Protein AF-A0A2V6LS74-F1 (afdb_monomer_lite)

pLDDT: mean 81.34, std 12.87, range [47.59, 93.19]

Structure (mmCIF, N/CA/C/O backbone):
data_AF-A0A2V6LS74-F1
#
_entry.id   AF-A0A2V6LS74-F1
#
loop_
_atom_site.group_PDB
_atom_site.id
_atom_site.type_symbol
_atom_site.label_atom_id
_atom_site.label_alt_id
_atom_site.label_comp_id
_atom_site.label_asym_id
_atom_site.label_entity_id
_atom_site.label_seq_id
_atom_site.pdbx_PDB_ins_code
_atom_site.Cartn_x
_atom_site.Cartn_y
_atom_site.Cartn_z
_atom_site.occupancy
_atom_site.B_iso_or_equiv
_atom_site.auth_seq_id
_atom_site.auth_comp_id
_atom_site.auth_asym_id
_atom_site.auth_atom_id
_atom_site.pdbx_PDB_model_num
ATOM 1 N N . MET A 1 1 ? -44.776 15.142 35.695 1.00 72.50 1 MET A N 1
ATOM 2 C CA . MET A 1 1 ? -44.628 15.288 34.224 1.00 72.50 1 MET A CA 1
ATOM 3 C C . MET A 1 1 ? -43.329 16.034 33.913 1.00 72.50 1 MET A C 1
ATOM 5 O O . MET A 1 1 ? -43.071 17.043 34.553 1.00 72.50 1 MET A O 1
ATOM 9 N N . LYS A 1 2 ? -42.470 15.545 33.003 1.00 70.12 2 LYS A N 1
ATOM 10 C CA . LYS A 1 2 ? -41.218 16.249 32.637 1.00 70.12 2 LYS A CA 1
ATOM 11 C C . LYS A 1 2 ? -41.543 17.389 31.664 1.00 70.12 2 LYS A C 1
ATOM 13 O O . LYS A 1 2 ? -42.147 17.139 30.626 1.00 70.12 2 LYS A O 1
ATOM 18 N N . THR A 1 3 ? -41.134 18.614 31.985 1.00 81.69 3 THR A N 1
ATOM 19 C CA . THR A 1 3 ? -41.385 19.801 31.152 1.00 81.69 3 THR A CA 1
ATOM 20 C C . THR A 1 3 ? -40.626 19.732 29.819 1.00 81.69 3 THR A C 1
ATOM 22 O O . THR A 1 3 ? -39.554 19.123 29.715 1.00 81.69 3 THR A O 1
ATOM 25 N N . LEU A 1 4 ? -41.164 20.382 28.780 1.00 76.88 4 LEU A N 1
ATOM 26 C CA . LEU A 1 4 ? -40.572 20.446 27.432 1.00 76.88 4 LEU A CA 1
ATOM 27 C C . LEU A 1 4 ? -39.102 20.908 27.448 1.00 76.88 4 LEU A C 1
ATOM 29 O O . LEU A 1 4 ? -38.264 20.361 26.726 1.00 76.88 4 LEU A O 1
ATOM 33 N N . ALA A 1 5 ? -38.761 21.846 28.336 1.00 75.44 5 ALA A N 1
ATOM 34 C CA . ALA A 1 5 ? -37.396 22.333 28.532 1.00 75.44 5 ALA A CA 1
ATOM 35 C C . ALA A 1 5 ? -36.448 21.267 29.119 1.00 75.44 5 ALA A C 1
ATOM 37 O O . ALA A 1 5 ? -35.269 21.220 28.760 1.00 75.44 5 ALA A O 1
ATOM 38 N N . GLN A 1 6 ? -36.940 20.389 30.000 1.00 76.69 6 GLN A N 1
ATOM 39 C CA . GLN A 1 6 ? -36.169 19.260 30.535 1.00 76.69 6 GLN A CA 1
ATOM 40 C C . GLN A 1 6 ? -35.907 18.211 29.445 1.00 76.69 6 GLN A C 1
ATOM 42 O O . GLN A 1 6 ? -34.807 17.666 29.351 1.00 76.69 6 GLN A O 1
ATOM 47 N N . ARG A 1 7 ? -36.900 17.954 28.581 1.00 72.81 7 ARG A N 1
ATOM 48 C CA . ARG A 1 7 ? -36.780 16.996 27.471 1.00 72.81 7 ARG A CA 1
ATOM 49 C C . ARG A 1 7 ? -35.764 17.468 26.429 1.00 72.81 7 ARG A C 1
ATOM 51 O O . ARG A 1 7 ? -34.896 16.686 26.048 1.00 72.81 7 ARG A O 1
ATOM 58 N N . ARG A 1 8 ? -35.797 18.752 26.047 1.00 75.62 8 ARG A N 1
ATOM 59 C CA . ARG A 1 8 ? -34.812 19.354 25.126 1.00 75.62 8 ARG A CA 1
ATOM 60 C C . ARG A 1 8 ? -33.383 19.287 25.678 1.00 75.62 8 ARG A C 1
ATOM 62 O O . ARG A 1 8 ? -32.480 18.847 24.970 1.00 75.62 8 ARG A O 1
ATOM 69 N N . ARG A 1 9 ? -33.179 19.630 26.957 1.00 77.38 9 ARG A N 1
ATOM 70 C CA . ARG A 1 9 ? -31.863 19.528 27.622 1.00 77.38 9 ARG A CA 1
ATOM 71 C C . ARG A 1 9 ? -31.321 18.096 27.644 1.00 77.38 9 ARG A C 1
ATOM 73 O O . ARG A 1 9 ? -30.139 17.887 27.378 1.00 77.38 9 ARG A O 1
ATOM 80 N N . ASN A 1 10 ? -32.178 17.106 27.886 1.00 78.75 10 ASN A N 1
ATOM 81 C CA . ASN A 1 10 ? -31.770 15.701 27.893 1.00 78.75 10 ASN A CA 1
ATOM 82 C C . ASN A 1 10 ? -31.329 15.202 26.512 1.00 78.75 10 ASN A C 1
ATOM 84 O O . ASN A 1 10 ? -30.325 14.502 26.430 1.00 78.75 10 ASN A O 1
ATOM 88 N N . VAL A 1 11 ? -32.003 15.604 25.430 1.00 77.44 11 VAL A N 1
ATOM 89 C CA . VAL A 1 11 ? -31.600 15.240 24.056 1.00 77.44 11 VAL A CA 1
ATOM 90 C C . VAL A 1 11 ? -30.232 15.835 23.700 1.00 77.44 11 VAL A C 1
ATOM 92 O O . VAL A 1 11 ? -29.365 15.144 23.160 1.00 77.44 11 VAL A O 1
ATOM 95 N N . VAL A 1 12 ? -29.981 17.096 24.063 1.00 81.25 12 VAL A N 1
ATOM 96 C CA . VAL A 1 12 ? -28.676 17.745 23.837 1.00 81.25 12 VAL A CA 1
ATOM 97 C C . VAL A 1 12 ? -27.562 17.075 24.653 1.00 81.25 12 VAL A C 1
ATOM 99 O O . VAL A 1 12 ? -26.453 16.872 24.159 1.00 81.25 12 VAL A O 1
ATOM 102 N N . ASN A 1 13 ? -27.839 16.677 25.894 1.00 82.50 13 ASN A N 1
ATOM 103 C CA . ASN A 1 13 ? -26.856 15.968 26.714 1.00 82.50 13 ASN A CA 1
ATOM 104 C C . ASN A 1 13 ? -26.587 14.546 26.205 1.00 82.50 13 ASN A C 1
ATOM 106 O O . ASN A 1 13 ? -25.429 14.122 26.178 1.00 82.50 13 ASN A O 1
ATOM 110 N N . LEU A 1 14 ? -27.619 13.838 25.738 1.00 83.38 14 LEU A N 1
ATOM 111 C CA . LEU A 1 14 ? -27.490 12.507 25.146 1.00 83.38 14 LEU A CA 1
ATOM 112 C C . LEU A 1 14 ? -26.617 12.549 23.884 1.00 83.38 14 LEU A C 1
ATOM 114 O O . LEU A 1 14 ? -25.682 11.763 23.748 1.00 83.38 14 LEU A O 1
ATOM 118 N N . THR A 1 15 ? -26.851 13.526 23.005 1.00 81.69 15 THR A N 1
ATOM 119 C CA . THR A 1 15 ? -26.061 13.711 21.775 1.00 81.69 15 THR A CA 1
ATOM 120 C C . THR A 1 15 ? -24.615 14.116 22.066 1.00 81.69 15 THR A C 1
ATOM 122 O O . THR A 1 15 ? -23.696 13.590 21.439 1.00 81.69 15 THR A O 1
ATOM 125 N N . LYS A 1 16 ? -24.361 14.972 23.068 1.00 90.50 16 LYS A N 1
ATOM 126 C CA . LYS A 1 16 ? -22.990 15.276 23.528 1.00 90.50 16 LYS A CA 1
ATOM 127 C C . LYS A 1 16 ? -22.268 14.038 24.063 1.00 90.50 16 LYS A C 1
ATOM 129 O O . LYS A 1 16 ? -21.065 13.896 23.838 1.00 90.50 16 LYS A O 1
ATOM 134 N N . ARG A 1 17 ? -22.976 13.157 24.775 1.00 86.31 17 ARG A N 1
ATOM 135 C CA 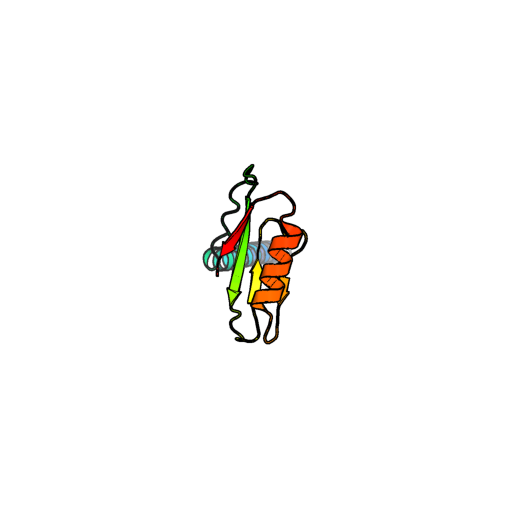. ARG A 1 17 ? -22.409 11.913 25.313 1.00 86.31 17 ARG A CA 1
ATOM 136 C C . ARG A 1 17 ? -22.112 10.918 24.191 1.00 86.31 17 ARG A C 1
ATOM 138 O O . ARG A 1 17 ? -21.000 10.409 24.136 1.00 86.31 17 ARG A O 1
ATOM 145 N N . ALA A 1 18 ? -23.037 10.750 23.246 1.00 87.44 18 ALA A N 1
ATOM 146 C CA . ALA A 1 18 ? -22.843 9.920 22.058 1.00 87.44 18 ALA A CA 1
ATOM 147 C C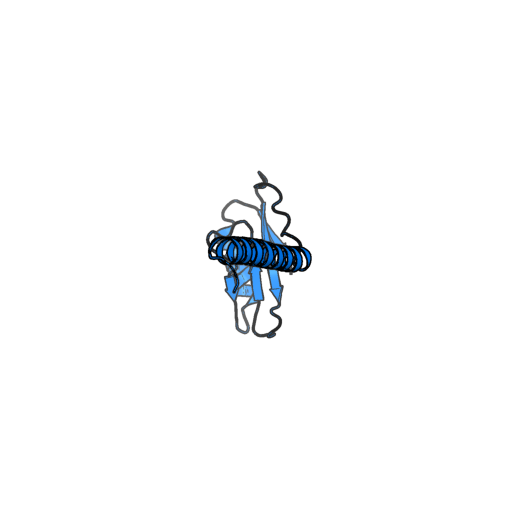 . ALA A 1 18 ? -21.650 10.390 21.209 1.00 87.44 18 ALA A C 1
ATOM 149 O O . ALA A 1 18 ? -20.802 9.582 20.848 1.00 87.44 18 ALA A O 1
ATOM 150 N N . ARG A 1 19 ? -21.505 11.704 20.973 1.00 90.75 19 ARG A N 1
ATOM 151 C CA . ARG A 1 19 ? -20.333 12.261 20.269 1.00 90.75 19 ARG A CA 1
ATOM 152 C C . ARG A 1 19 ? -19.020 11.987 21.000 1.00 90.75 19 ARG A C 1
ATOM 154 O O . ARG A 1 19 ? -18.020 11.695 20.352 1.00 90.75 19 ARG A O 1
ATOM 161 N N . ARG A 1 20 ? -19.005 12.084 22.335 1.00 91.25 20 ARG A N 1
ATOM 162 C CA . ARG A 1 20 ? -17.813 11.763 23.138 1.00 91.25 20 ARG A CA 1
ATOM 163 C C . ARG A 1 20 ? -17.443 10.289 23.032 1.00 91.25 20 ARG A C 1
ATOM 165 O O . ARG A 1 20 ? -16.272 9.996 22.826 1.00 91.25 20 ARG A O 1
ATOM 172 N N . VAL A 1 21 ? -18.427 9.395 23.120 1.00 93.12 21 VAL A N 1
ATOM 173 C CA . VAL A 1 21 ? -18.217 7.952 22.943 1.00 93.12 21 VAL A CA 1
ATOM 174 C C . VAL A 1 21 ? -17.680 7.666 21.543 1.00 93.12 21 VAL A C 1
ATOM 176 O O . VAL A 1 21 ? -16.630 7.046 21.431 1.00 93.12 21 VAL A O 1
ATOM 179 N N . LEU A 1 22 ? -18.310 8.217 20.499 1.00 90.44 22 LEU A N 1
ATOM 180 C CA . LEU A 1 22 ? -17.872 8.050 19.111 1.00 90.44 22 LEU A CA 1
ATOM 181 C C . LEU A 1 22 ? -16.420 8.513 18.911 1.00 90.44 22 LEU A C 1
ATOM 183 O O . LEU A 1 22 ? -15.605 7.799 18.327 1.00 90.44 22 LEU A O 1
ATOM 187 N N . LYS A 1 23 ? -16.071 9.691 19.439 1.00 91.94 23 LYS A N 1
ATOM 188 C CA . LYS A 1 23 ? -14.712 10.236 19.349 1.00 91.94 23 LYS A CA 1
ATOM 189 C C . LYS A 1 23 ? -13.695 9.390 20.119 1.00 91.94 23 LYS A C 1
ATOM 191 O O . LYS A 1 23 ? -12.593 9.183 19.622 1.00 91.94 23 LYS A O 1
ATOM 196 N N . ALA A 1 24 ? -14.062 8.871 21.290 1.00 89.00 24 ALA A N 1
ATOM 197 C CA . ALA A 1 24 ? -13.212 7.972 22.064 1.00 89.00 24 ALA A CA 1
ATOM 198 C C . ALA A 1 24 ? -12.969 6.644 21.330 1.00 89.00 24 ALA A C 1
ATOM 200 O O . ALA A 1 24 ? -11.828 6.197 21.267 1.00 89.00 24 ALA A O 1
ATOM 201 N N . SER A 1 25 ? -13.994 6.055 20.705 1.00 84.25 25 SER A N 1
ATOM 202 C CA . SER A 1 25 ? -13.838 4.843 19.891 1.00 84.25 25 SER A CA 1
ATOM 203 C C . SER A 1 25 ? -12.976 5.074 18.649 1.00 84.25 25 SER A C 1
ATOM 205 O O . SER A 1 25 ? -12.121 4.246 18.347 1.00 84.25 25 SER A O 1
ATOM 207 N N . ILE A 1 26 ? -13.126 6.217 17.968 1.00 83.12 26 ILE A N 1
ATOM 208 C CA . ILE A 1 26 ? -12.259 6.584 16.838 1.00 83.12 26 ILE A CA 1
ATOM 209 C C . ILE A 1 26 ? -10.809 6.713 17.305 1.00 83.12 26 ILE A C 1
ATOM 211 O O . ILE A 1 26 ? -9.916 6.150 16.680 1.00 83.12 26 ILE A O 1
ATOM 215 N N . ASN A 1 27 ? -10.572 7.398 18.426 1.00 84.94 27 ASN A N 1
ATOM 216 C CA . ASN A 1 27 ? -9.232 7.513 18.994 1.00 84.94 27 ASN A CA 1
ATOM 217 C C . ASN A 1 27 ? -8.662 6.144 19.390 1.00 84.94 27 ASN A C 1
ATOM 219 O O . ASN A 1 27 ? -7.495 5.891 19.128 1.00 84.94 27 ASN A O 1
ATOM 223 N N . LEU A 1 28 ? -9.463 5.244 19.967 1.00 83.06 28 LEU A N 1
ATOM 224 C CA . LEU A 1 28 ? -9.017 3.897 20.333 1.00 83.06 28 LEU A CA 1
ATOM 225 C C . LEU A 1 28 ? -8.596 3.080 19.100 1.00 83.06 28 LEU A C 1
ATOM 227 O O . LEU A 1 28 ? -7.559 2.420 19.119 1.00 83.06 28 LEU A O 1
ATOM 231 N N . VAL A 1 29 ? -9.355 3.173 18.003 1.00 82.00 29 VAL A N 1
ATOM 232 C CA . VAL A 1 29 ? -8.984 2.557 16.718 1.00 82.00 29 VAL A CA 1
ATOM 233 C C . VAL A 1 29 ? -7.707 3.197 16.160 1.00 82.00 29 VAL A C 1
ATOM 235 O O . VAL A 1 29 ? -6.810 2.476 15.734 1.00 82.00 29 VAL A O 1
ATOM 238 N N . GLN A 1 30 ? -7.569 4.524 16.235 1.00 67.50 30 GLN A N 1
ATOM 239 C CA . GLN A 1 30 ? -6.364 5.254 15.811 1.00 67.50 30 GLN A CA 1
ATOM 240 C C . GLN A 1 30 ? -5.132 5.033 16.703 1.00 67.50 30 GLN A C 1
ATOM 242 O O . GLN A 1 30 ? -4.035 5.372 16.284 1.00 67.50 30 GLN A O 1
ATOM 247 N N . GLN A 1 31 ? -5.286 4.529 17.929 1.00 71.06 31 GLN A N 1
ATOM 248 C CA . GLN A 1 31 ? -4.164 4.124 18.786 1.00 71.06 31 GLN A CA 1
ATOM 249 C C . GLN A 1 31 ? -3.717 2.694 18.466 1.00 71.06 31 GLN A C 1
ATOM 251 O O . GLN A 1 31 ? -2.536 2.374 18.534 1.00 71.06 31 GLN A O 1
ATOM 256 N N . ARG A 1 32 ? -4.665 1.825 18.090 1.00 68.44 32 ARG A N 1
ATOM 257 C CA . ARG A 1 32 ? -4.390 0.428 17.724 1.00 68.44 32 ARG A CA 1
ATOM 258 C C . ARG A 1 32 ? -3.709 0.289 16.363 1.00 68.44 32 ARG A C 1
ATOM 260 O O . ARG A 1 32 ? -2.994 -0.681 16.131 1.00 68.44 32 ARG A O 1
ATOM 267 N N . TRP A 1 33 ? -3.929 1.252 15.480 1.00 52.91 33 TRP A N 1
ATOM 268 C CA . TRP A 1 33 ? -3.167 1.417 14.254 1.00 52.91 33 TRP A CA 1
ATOM 269 C C . TRP A 1 33 ? -2.247 2.607 14.471 1.00 52.91 33 TRP A C 1
ATOM 271 O O . TRP A 1 33 ? -2.775 3.716 14.526 1.00 52.91 33 TRP A O 1
ATOM 281 N N . PRO A 1 34 ? -0.917 2.445 14.598 1.00 53.91 34 PRO A N 1
ATOM 282 C CA . PRO A 1 34 ? -0.057 3.617 14.593 1.00 53.91 34 PRO A CA 1
ATOM 283 C C . PRO A 1 34 ? -0.414 4.400 13.333 1.00 53.91 34 PRO A C 1
ATOM 285 O O . PRO A 1 34 ? -0.508 3.808 12.253 1.00 53.91 34 PRO A O 1
ATOM 288 N N . LYS A 1 35 ? -0.694 5.707 13.465 1.00 53.81 35 LYS A N 1
ATOM 289 C CA . LYS A 1 35 ? -0.742 6.589 12.296 1.00 53.81 35 LYS A CA 1
ATOM 290 C C . LYS A 1 35 ? 0.521 6.248 11.526 1.00 53.81 35 LYS A C 1
ATOM 292 O O . LYS A 1 35 ? 1.602 6.491 12.061 1.00 53.81 35 LYS A O 1
ATOM 297 N N . SER A 1 36 ? 0.379 5.644 10.339 1.00 50.03 36 SER A N 1
ATOM 298 C CA . SER A 1 36 ? 1.486 5.506 9.399 1.00 50.03 36 SER A CA 1
ATOM 299 C C . SER A 1 36 ? 2.139 6.861 9.432 1.00 50.03 36 SER A C 1
ATOM 301 O O . SER A 1 36 ? 1.425 7.855 9.234 1.00 50.03 36 SER A O 1
ATOM 303 N N . ASN A 1 37 ? 3.391 6.906 9.878 1.00 53.72 37 ASN A N 1
ATOM 304 C CA . ASN A 1 37 ? 4.088 8.149 10.090 1.00 53.72 37 ASN A CA 1
ATOM 305 C C . ASN A 1 37 ? 3.934 8.862 8.751 1.00 53.72 37 ASN A C 1
ATOM 307 O O . ASN A 1 37 ? 4.543 8.456 7.765 1.00 53.72 37 ASN A O 1
ATOM 311 N N . ARG A 1 38 ? 3.027 9.848 8.682 1.00 47.69 38 ARG A N 1
ATOM 312 C CA . ARG A 1 38 ? 2.930 10.801 7.584 1.00 47.69 38 ARG A CA 1
ATOM 313 C C . ARG A 1 38 ? 4.160 11.660 7.810 1.00 47.69 38 ARG A C 1
ATOM 315 O O . ARG A 1 38 ? 4.071 12.812 8.225 1.00 47.69 38 ARG A O 1
ATOM 322 N N . LEU A 1 39 ? 5.323 11.022 7.687 1.00 49.28 39 LEU A N 1
ATOM 323 C CA . LEU A 1 39 ? 6.577 11.647 7.401 1.00 49.28 39 LEU A CA 1
ATOM 324 C C . LEU A 1 39 ? 6.236 12.394 6.133 1.00 49.28 39 LEU A C 1
ATOM 326 O O . LEU A 1 39 ? 5.957 11.808 5.090 1.00 49.28 39 LEU A O 1
ATOM 330 N N . LYS A 1 40 ? 5.975 13.677 6.381 1.00 48.28 40 LYS A N 1
ATOM 331 C CA . LYS A 1 40 ? 6.169 14.815 5.508 1.00 48.28 40 LYS A CA 1
ATOM 332 C C . LYS A 1 40 ? 6.576 14.333 4.135 1.00 48.28 40 LYS A C 1
ATOM 334 O O . LYS A 1 40 ? 7.654 13.757 4.069 1.00 48.28 40 LYS A O 1
ATOM 339 N N . HIS A 1 41 ? 5.727 14.571 3.129 1.00 47.59 41 HIS A N 1
ATOM 340 C CA . HIS A 1 41 ? 6.071 14.521 1.708 1.00 47.59 41 HIS A CA 1
ATOM 341 C C . HIS A 1 41 ? 7.577 14.594 1.557 1.00 47.59 41 HIS A C 1
ATOM 343 O O . HIS A 1 41 ? 8.165 15.667 1.722 1.00 47.59 41 HIS A O 1
ATOM 349 N N . SER A 1 42 ? 8.190 13.419 1.464 1.00 48.09 42 SER A N 1
ATOM 350 C CA . SER A 1 42 ? 9.622 13.354 1.584 1.00 48.09 42 SER A CA 1
ATOM 351 C C . SER A 1 42 ? 10.087 13.907 0.261 1.00 48.09 42 SER A C 1
ATOM 353 O O . SER A 1 42 ? 9.868 13.305 -0.785 1.00 48.09 42 SER A O 1
ATOM 355 N N . THR A 1 43 ? 10.670 15.096 0.289 1.00 52.91 43 THR A N 1
ATOM 356 C CA . THR A 1 43 ? 11.510 15.644 -0.776 1.00 52.91 43 THR A CA 1
ATOM 357 C C . THR A 1 43 ? 12.773 14.785 -0.920 1.00 52.91 43 THR A C 1
ATOM 359 O O . THR A 1 43 ? 13.892 15.281 -0.913 1.00 52.91 43 THR A O 1
ATOM 362 N N . THR A 1 44 ? 12.600 13.469 -0.970 1.00 54.94 44 THR A N 1
ATOM 363 C CA . THR A 1 44 ? 13.605 12.459 -1.246 1.00 54.94 44 THR A CA 1
ATOM 364 C C . THR A 1 44 ? 13.180 11.803 -2.538 1.00 54.94 44 THR A C 1
ATOM 366 O O . THR A 1 44 ? 12.023 11.417 -2.685 1.00 54.94 44 THR A O 1
ATOM 369 N N . SER A 1 45 ? 14.117 11.651 -3.461 1.00 67.44 45 SER A N 1
ATOM 370 C CA . SER A 1 45 ? 13.926 11.047 -4.778 1.00 67.44 45 SER A CA 1
ATOM 371 C C . SER A 1 45 ? 13.630 9.538 -4.740 1.00 67.44 45 SER A C 1
ATOM 373 O O . SER A 1 45 ? 13.946 8.835 -5.693 1.00 67.44 45 SER A O 1
ATOM 375 N N . VAL A 1 46 ? 13.088 9.022 -3.637 1.00 82.31 46 VAL A N 1
ATOM 376 C CA . VAL A 1 46 ? 12.971 7.595 -3.348 1.00 82.31 46 VAL A CA 1
ATOM 377 C C . VAL A 1 46 ? 11.520 7.274 -3.018 1.00 82.31 46 VAL A C 1
ATOM 379 O O . VAL A 1 46 ? 10.963 7.832 -2.073 1.00 82.31 46 VAL A O 1
ATOM 382 N N . HIS A 1 47 ? 10.916 6.360 -3.772 1.00 87.62 47 HIS A N 1
ATOM 383 C CA . HIS A 1 47 ? 9.601 5.811 -3.468 1.00 87.62 47 HIS A CA 1
ATOM 384 C C . HIS A 1 47 ? 9.747 4.538 -2.641 1.00 87.62 47 HIS A C 1
ATOM 386 O O . HIS A 1 47 ? 10.420 3.586 -3.044 1.00 87.62 47 HIS A O 1
ATOM 392 N N . VAL A 1 48 ? 9.087 4.507 -1.485 1.00 89.88 48 VAL A N 1
ATOM 393 C CA . VAL A 1 48 ? 9.081 3.332 -0.613 1.00 89.88 48 VAL A CA 1
ATOM 394 C C . VAL A 1 48 ? 7.778 2.572 -0.805 1.00 89.88 48 VAL A C 1
ATOM 396 O O . VAL A 1 48 ? 6.687 3.132 -0.699 1.00 89.88 48 VAL A O 1
ATOM 399 N N . TYR A 1 49 ? 7.907 1.279 -1.067 1.00 91.00 49 TYR A N 1
ATOM 400 C CA . TYR A 1 49 ? 6.811 0.343 -1.231 1.00 91.00 49 TYR A CA 1
ATOM 401 C C . TYR A 1 49 ? 6.920 -0.750 -0.176 1.00 91.00 49 TYR A C 1
ATOM 403 O O . TYR A 1 49 ? 7.958 -1.393 -0.038 1.00 91.00 49 TYR A O 1
ATOM 411 N N . GLU A 1 50 ? 5.844 -0.977 0.561 1.00 92.44 50 GLU A N 1
ATOM 412 C CA . GLU A 1 50 ? 5.760 -2.009 1.586 1.00 92.44 50 GLU A CA 1
ATOM 413 C C . GLU A 1 50 ? 4.792 -3.097 1.126 1.00 92.44 50 GLU A C 1
ATOM 415 O O . GLU A 1 50 ? 3.619 -2.834 0.852 1.00 92.44 50 GLU A O 1
ATOM 420 N N . LEU A 1 51 ? 5.297 -4.323 1.036 1.00 92.06 51 LEU A N 1
ATOM 421 C CA . LEU A 1 51 ? 4.520 -5.522 0.779 1.00 92.06 51 LEU A CA 1
ATOM 422 C C . LEU A 1 51 ? 4.076 -6.119 2.104 1.00 92.06 51 LEU A C 1
ATOM 424 O O . LEU A 1 51 ? 4.886 -6.596 2.889 1.00 92.06 51 LEU A O 1
ATOM 428 N N . ARG A 1 52 ? 2.769 -6.121 2.356 1.00 92.25 52 ARG A N 1
ATOM 429 C CA . ARG A 1 52 ? 2.201 -6.692 3.576 1.00 92.25 52 ARG A CA 1
ATOM 430 C C . ARG A 1 52 ? 1.483 -7.997 3.256 1.00 92.25 52 ARG A C 1
ATOM 432 O O . ARG A 1 52 ? 0.494 -7.966 2.519 1.00 92.25 52 ARG A O 1
ATOM 439 N N . PRO A 1 53 ? 1.924 -9.139 3.815 1.00 90.81 53 PRO A N 1
ATOM 440 C CA . PRO A 1 53 ? 1.156 -10.371 3.736 1.00 90.81 53 PRO A CA 1
ATOM 441 C C . PRO A 1 53 ? -0.232 -10.157 4.338 1.00 90.81 53 PRO A C 1
ATOM 443 O O . PRO A 1 53 ? -0.372 -9.620 5.443 1.00 90.81 53 PRO A O 1
ATOM 446 N N . ARG A 1 54 ? -1.274 -10.593 3.631 1.00 87.75 54 ARG A N 1
ATOM 447 C CA . ARG A 1 54 ? -2.638 -10.512 4.153 1.00 87.75 54 ARG A CA 1
ATOM 448 C C . ARG A 1 54 ? -2.913 -11.625 5.157 1.00 87.75 54 ARG A C 1
ATOM 450 O O . ARG A 1 54 ? -2.442 -12.753 5.019 1.00 87.75 54 ARG A O 1
ATOM 457 N N . ALA A 1 55 ? -3.758 -11.322 6.141 1.00 86.31 55 ALA A N 1
ATOM 458 C CA . ALA A 1 55 ? -4.179 -12.277 7.168 1.00 86.31 55 ALA A CA 1
ATOM 459 C C . ALA A 1 55 ? -4.899 -13.510 6.591 1.00 86.31 55 ALA A C 1
ATOM 461 O O . ALA A 1 55 ? -4.846 -14.589 7.176 1.00 86.31 55 ALA A O 1
ATOM 462 N N . ASP A 1 56 ? -5.544 -13.364 5.432 1.00 85.19 56 ASP A N 1
ATOM 463 C CA . ASP A 1 56 ? -6.216 -14.457 4.730 1.00 85.19 56 ASP A CA 1
ATOM 464 C C . ASP A 1 56 ? -5.247 -15.393 3.984 1.00 85.19 56 ASP A C 1
ATOM 466 O O . ASP A 1 56 ? -5.690 -16.398 3.429 1.00 85.19 56 ASP A O 1
ATOM 470 N N . LYS A 1 57 ? -3.938 -15.084 3.974 1.00 83.94 57 LYS A N 1
ATOM 471 C CA . LYS A 1 57 ? -2.869 -15.813 3.269 1.00 83.94 57 LYS A CA 1
ATOM 472 C C . LYS A 1 57 ? -3.112 -15.964 1.763 1.00 83.94 57 LYS A C 1
ATOM 474 O O . LYS A 1 57 ? -2.511 -16.822 1.122 1.00 83.94 57 LYS A O 1
ATOM 479 N N . ARG A 1 58 ? -4.002 -15.154 1.180 1.00 87.25 58 ARG A N 1
ATOM 480 C CA . ARG A 1 58 ? -4.375 -15.241 -0.242 1.00 87.25 58 ARG A CA 1
ATOM 481 C C . ARG A 1 58 ? -3.630 -14.243 -1.116 1.00 87.25 58 ARG A C 1
ATOM 483 O O . ARG A 1 58 ? -3.901 -14.187 -2.312 1.00 87.25 58 ARG A O 1
ATOM 490 N N . GLY A 1 59 ? -2.716 -13.462 -0.552 1.00 90.50 59 GLY A N 1
ATOM 491 C CA . GLY A 1 59 ? -1.948 -12.491 -1.311 1.00 90.50 59 GLY A CA 1
ATOM 492 C C . GLY A 1 59 ? -1.271 -11.448 -0.439 1.00 90.50 59 GLY A C 1
ATOM 493 O O . GLY A 1 59 ? -1.123 -11.622 0.774 1.00 90.50 59 GLY A O 1
ATOM 494 N N . PHE A 1 60 ? -0.889 -10.359 -1.093 1.00 92.19 60 PHE A N 1
ATOM 495 C CA . PHE A 1 60 ? -0.160 -9.255 -0.492 1.00 92.19 60 PHE A CA 1
ATOM 496 C C . PHE A 1 60 ? -0.840 -7.931 -0.822 1.00 92.19 60 PHE A C 1
ATOM 498 O O . PHE A 1 60 ? -1.368 -7.749 -1.924 1.00 92.19 60 PH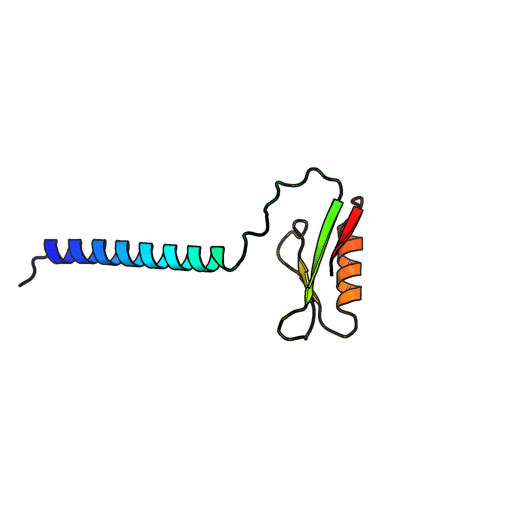E A O 1
ATOM 505 N N . ASP A 1 61 ? -0.794 -7.019 0.140 1.00 91.94 61 ASP A N 1
ATOM 506 C CA . ASP A 1 61 ? -1.145 -5.621 -0.058 1.00 91.94 61 ASP A CA 1
ATOM 507 C C . ASP A 1 61 ? 0.142 -4.833 -0.323 1.00 91.94 61 ASP A C 1
ATOM 509 O O . ASP A 1 61 ? 1.064 -4.845 0.491 1.00 91.94 61 ASP A O 1
ATOM 513 N N . LEU A 1 62 ? 0.205 -4.152 -1.464 1.00 92.38 62 LEU A N 1
ATOM 514 C CA . LEU A 1 62 ? 1.247 -3.195 -1.809 1.00 92.38 62 LEU A CA 1
ATOM 515 C C . LEU A 1 62 ? 0.814 -1.813 -1.321 1.00 92.38 62 LEU A C 1
ATOM 517 O O . LEU A 1 62 ? -0.153 -1.237 -1.825 1.00 92.38 62 LEU A O 1
ATOM 521 N N . ILE A 1 63 ? 1.538 -1.279 -0.345 1.00 91.62 63 ILE A N 1
ATOM 522 C CA . ILE A 1 63 ? 1.265 0.017 0.275 1.00 91.62 63 ILE A CA 1
ATOM 523 C C . ILE A 1 63 ? 2.420 0.960 -0.034 1.00 91.62 63 ILE A C 1
ATOM 525 O O . ILE A 1 63 ? 3.582 0.599 0.099 1.00 91.62 63 ILE A O 1
ATOM 529 N N . SER A 1 64 ? 2.106 2.183 -0.437 1.00 87.69 64 SER A N 1
ATOM 530 C CA . SER A 1 64 ? 3.082 3.254 -0.607 1.00 87.69 64 SER A CA 1
ATOM 531 C C . SER A 1 64 ? 2.375 4.594 -0.478 1.00 87.69 64 SER A C 1
ATOM 533 O O . SER A 1 64 ? 1.184 4.709 -0.776 1.00 87.69 64 SER A O 1
ATOM 535 N N . ASP A 1 65 ? 3.109 5.603 -0.034 1.00 84.44 65 ASP A N 1
ATOM 536 C CA . ASP A 1 65 ? 2.688 7.001 -0.044 1.00 84.44 65 ASP A CA 1
ATOM 537 C C . ASP A 1 65 ? 2.618 7.585 -1.463 1.00 84.44 65 ASP A C 1
ATOM 539 O O . ASP A 1 65 ? 1.874 8.535 -1.699 1.00 84.44 65 ASP A O 1
ATOM 543 N N . ALA A 1 66 ? 3.329 6.983 -2.419 1.00 83.44 66 ALA A N 1
ATOM 544 C CA . ALA A 1 66 ? 3.287 7.359 -3.827 1.00 83.44 66 ALA A CA 1
ATOM 545 C C . ALA A 1 66 ? 2.011 6.876 -4.552 1.00 83.44 66 ALA A C 1
ATOM 547 O O . ALA A 1 66 ? 1.758 7.288 -5.689 1.00 83.44 66 ALA A O 1
ATOM 548 N N . LEU A 1 67 ? 1.202 6.001 -3.935 1.00 86.19 67 LEU A N 1
ATOM 549 C CA . LEU A 1 67 ? -0.023 5.485 -4.553 1.00 86.19 67 LEU A CA 1
ATOM 550 C C . LEU A 1 67 ? -1.132 6.555 -4.571 1.00 86.19 67 LEU A C 1
ATOM 552 O O . LEU A 1 67 ? -1.461 7.113 -3.526 1.00 86.19 67 LEU A O 1
ATOM 556 N N . PRO A 1 68 ? -1.775 6.805 -5.727 1.00 80.12 68 PRO A N 1
ATOM 557 C CA . PRO A 1 68 ? -2.685 7.939 -5.890 1.00 80.12 68 PRO A CA 1
ATOM 558 C C . PRO A 1 68 ? -4.067 7.724 -5.259 1.00 80.12 68 PRO A C 1
ATOM 560 O O . PRO A 1 68 ? -4.767 8.696 -4.986 1.00 80.12 68 PRO A O 1
ATOM 563 N N . TYR A 1 69 ? -4.473 6.471 -5.028 1.00 75.00 69 TYR A N 1
ATOM 564 C CA . TYR A 1 69 ? -5.842 6.158 -4.606 1.00 75.00 69 TYR A CA 1
ATOM 565 C C . TYR A 1 69 ? -5.909 5.309 -3.338 1.00 75.00 69 TYR A C 1
ATOM 567 O O . TYR A 1 69 ? -6.663 5.649 -2.429 1.00 75.00 69 TYR A O 1
ATOM 575 N N . SER A 1 70 ? -5.166 4.201 -3.261 1.00 83.19 70 SER A N 1
ATOM 576 C CA . SER A 1 70 ? -5.200 3.247 -2.139 1.00 83.19 70 SER A CA 1
ATOM 577 C C . SER A 1 70 ? -4.124 2.164 -2.291 1.00 83.19 70 SER A C 1
ATOM 579 O O . SER A 1 70 ? -3.560 2.035 -3.381 1.00 83.19 70 SER A O 1
ATOM 581 N N . PRO A 1 71 ? -3.866 1.363 -1.234 1.00 88.31 71 PRO A N 1
ATOM 582 C CA . PRO A 1 71 ? -3.142 0.101 -1.345 1.00 88.31 71 PRO A CA 1
ATOM 583 C C . PRO A 1 71 ? -3.651 -0.772 -2.492 1.00 88.31 71 PRO A C 1
ATOM 585 O O . PRO A 1 71 ? -4.861 -0.905 -2.685 1.00 88.31 71 PRO A O 1
ATOM 588 N N . LEU A 1 72 ? -2.726 -1.385 -3.224 1.00 91.62 72 LEU A N 1
ATOM 589 C CA . LEU A 1 72 ? -3.046 -2.333 -4.288 1.00 91.62 72 LEU A CA 1
ATOM 590 C C . LEU A 1 72 ? -2.998 -3.758 -3.756 1.00 91.62 72 LEU A C 1
ATOM 592 O O . LEU A 1 72 ? -2.120 -4.104 -2.974 1.00 91.62 72 LEU A O 1
ATOM 596 N N . TRP A 1 73 ? -3.922 -4.596 -4.214 1.00 92.56 73 TRP A N 1
ATOM 597 C CA . TRP A 1 73 ? -4.000 -5.992 -3.806 1.00 92.56 73 TRP A CA 1
ATOM 598 C C . TRP A 1 73 ? -3.568 -6.908 -4.947 1.00 92.56 73 TRP A C 1
ATOM 600 O O . TRP A 1 73 ? -4.142 -6.865 -6.034 1.00 92.56 73 TRP A O 1
ATOM 610 N N . TYR A 1 74 ? -2.602 -7.780 -4.663 1.00 92.00 74 TYR A N 1
ATOM 611 C CA . TYR A 1 74 ? -2.151 -8.824 -5.577 1.00 92.00 74 TYR A CA 1
ATOM 612 C C . TYR A 1 74 ? -2.439 -10.210 -4.999 1.00 92.00 74 TYR A C 1
ATOM 614 O O . TYR A 1 74 ? -2.219 -10.471 -3.811 1.00 92.00 74 TYR A O 1
ATOM 622 N N . ARG A 1 75 ? -2.935 -11.115 -5.848 1.00 92.25 75 ARG A N 1
ATOM 623 C CA . ARG A 1 75 ? -3.312 -12.491 -5.499 1.00 92.25 75 ARG A CA 1
ATOM 624 C C . ARG A 1 75 ? -2.842 -13.460 -6.575 1.00 92.25 75 ARG A C 1
ATOM 626 O O . ARG A 1 75 ? -2.885 -13.146 -7.756 1.00 92.25 75 ARG A O 1
ATOM 633 N N . GLY A 1 76 ? -2.475 -14.664 -6.146 1.00 88.94 76 GLY A N 1
ATOM 634 C CA . GLY A 1 76 ? -2.029 -15.740 -7.025 1.00 88.94 76 GLY A CA 1
ATOM 635 C C . GLY A 1 76 ? -0.557 -16.090 -6.811 1.00 88.94 76 GLY A C 1
ATOM 636 O O . GLY A 1 76 ? 0.098 -15.494 -5.954 1.00 88.94 76 GLY A O 1
ATOM 637 N N . PRO A 1 77 ? -0.035 -17.063 -7.575 1.00 88.62 77 PRO A N 1
ATOM 638 C CA . PRO A 1 77 ? 1.338 -17.547 -7.423 1.00 88.62 77 PRO A CA 1
ATOM 639 C C . PRO A 1 77 ? 2.386 -16.451 -7.670 1.00 88.62 77 PRO A C 1
ATOM 641 O O . PRO A 1 77 ? 3.449 -16.480 -7.061 1.00 88.62 77 PRO A O 1
ATOM 644 N N . ASN A 1 78 ? 2.053 -15.446 -8.486 1.00 91.06 78 ASN A N 1
ATOM 645 C CA . ASN A 1 78 ? 2.964 -14.366 -8.870 1.00 91.06 78 ASN A CA 1
ATOM 646 C C . ASN A 1 78 ? 2.711 -13.051 -8.123 1.00 91.06 78 ASN A C 1
ATOM 648 O O . ASN A 1 78 ? 3.303 -12.037 -8.472 1.00 91.06 78 ASN A O 1
ATOM 652 N N . ALA A 1 79 ? 1.888 -13.056 -7.067 1.00 91.31 79 ALA A N 1
ATOM 653 C CA . ALA A 1 79 ? 1.446 -11.830 -6.398 1.00 91.31 79 ALA A CA 1
ATOM 654 C C . ALA A 1 79 ? 2.601 -10.908 -5.964 1.00 91.31 79 ALA A C 1
ATOM 656 O O . ALA A 1 79 ? 2.507 -9.690 -6.087 1.00 91.31 79 ALA A O 1
ATOM 657 N N . ILE A 1 80 ? 3.701 -11.491 -5.479 1.00 90.50 80 ILE A N 1
ATOM 658 C CA . ILE A 1 80 ? 4.902 -10.740 -5.093 1.00 90.50 80 ILE A CA 1
ATOM 659 C C . ILE A 1 80 ? 5.573 -10.127 -6.329 1.00 90.50 80 ILE A C 1
ATOM 661 O O . ILE A 1 80 ? 5.923 -8.951 -6.318 1.00 90.50 80 ILE A O 1
ATOM 665 N N . SER A 1 81 ? 5.729 -10.905 -7.403 1.00 93.19 81 SER A N 1
ATOM 666 C CA . SER A 1 81 ? 6.350 -10.442 -8.648 1.00 93.19 81 SER A CA 1
ATOM 667 C C . SER A 1 81 ? 5.547 -9.314 -9.292 1.00 93.19 81 SER A C 1
ATOM 669 O O . SER A 1 81 ? 6.126 -8.313 -9.706 1.00 93.19 81 SER A O 1
ATOM 671 N N . ASP A 1 82 ? 4.222 -9.440 -9.324 1.00 93.06 82 ASP A N 1
ATOM 672 C CA . ASP A 1 82 ? 3.327 -8.435 -9.897 1.00 93.06 82 ASP A CA 1
ATOM 673 C C . ASP A 1 82 ? 3.394 -7.121 -9.102 1.00 93.06 82 ASP A C 1
ATOM 675 O O . ASP A 1 82 ? 3.508 -6.037 -9.679 1.00 93.06 82 ASP A O 1
ATOM 679 N N . ALA A 1 83 ? 3.428 -7.211 -7.769 1.00 92.50 83 ALA A N 1
ATOM 680 C CA . ALA A 1 83 ? 3.580 -6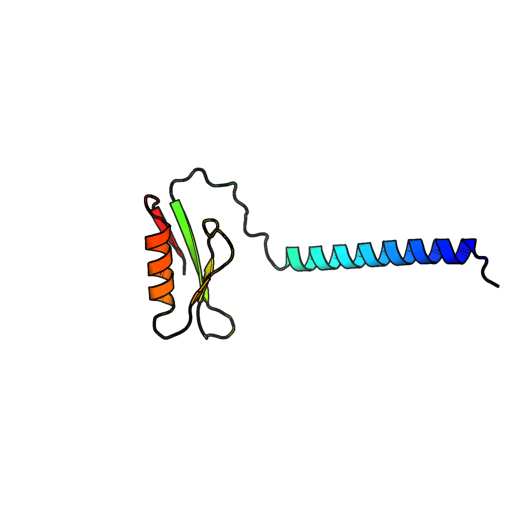.051 -6.897 1.00 92.50 83 ALA A CA 1
ATOM 681 C C . ALA A 1 83 ? 4.946 -5.361 -7.053 1.00 92.50 83 ALA A C 1
ATOM 683 O O . ALA A 1 83 ? 5.021 -4.132 -7.107 1.00 92.50 83 ALA A O 1
ATOM 684 N N . ILE A 1 84 ? 6.028 -6.139 -7.167 1.00 91.81 84 ILE A N 1
ATOM 685 C CA . ILE A 1 84 ? 7.372 -5.618 -7.453 1.00 91.81 84 ILE A CA 1
ATOM 686 C C . ILE A 1 84 ? 7.406 -4.954 -8.835 1.00 91.81 84 ILE A C 1
ATOM 688 O O . ILE A 1 84 ? 7.986 -3.878 -8.987 1.00 91.81 84 ILE A O 1
ATOM 692 N N . GLY A 1 8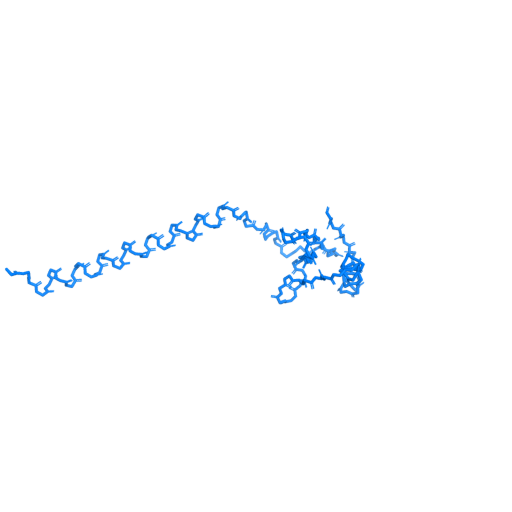5 ? 6.779 -5.574 -9.838 1.00 92.44 85 GLY A N 1
ATOM 693 C CA . GLY A 1 85 ? 6.668 -5.034 -11.191 1.00 92.44 85 GLY A CA 1
ATOM 694 C C . GLY A 1 85 ? 5.961 -3.683 -11.205 1.00 92.44 85 GLY A C 1
ATOM 695 O O . GLY A 1 85 ? 6.459 -2.730 -11.805 1.00 92.44 85 GLY A O 1
ATOM 696 N N . TYR A 1 86 ? 4.864 -3.567 -10.454 1.00 91.62 86 TYR A N 1
ATOM 697 C CA . TYR A 1 86 ? 4.166 -2.301 -10.276 1.00 91.62 86 TYR A CA 1
ATOM 698 C C . TYR A 1 86 ? 5.053 -1.236 -9.626 1.00 91.62 86 TYR A C 1
ATOM 700 O O . TYR A 1 86 ? 5.149 -0.125 -10.144 1.00 91.62 86 TYR A O 1
ATOM 708 N N . ALA A 1 87 ? 5.720 -1.566 -8.515 1.00 91.31 87 ALA A N 1
ATOM 709 C CA . ALA A 1 87 ? 6.591 -0.632 -7.802 1.00 91.31 87 ALA A CA 1
ATOM 710 C C . ALA A 1 87 ? 7.694 -0.076 -8.716 1.00 91.31 87 ALA A C 1
ATOM 712 O O . ALA A 1 87 ? 7.885 1.135 -8.790 1.00 91.31 87 ALA A O 1
ATOM 713 N N . LYS A 1 88 ? 8.361 -0.948 -9.481 1.00 89.31 88 LYS A N 1
ATOM 714 C CA . LYS A 1 88 ? 9.397 -0.551 -10.446 1.00 89.31 88 LYS A CA 1
ATOM 715 C C . LYS A 1 88 ? 8.851 0.365 -11.541 1.00 89.31 88 LYS A C 1
ATOM 717 O O . LYS A 1 88 ? 9.444 1.403 -11.813 1.00 89.31 88 LYS A O 1
ATOM 722 N N . PHE A 1 89 ? 7.720 0.002 -12.147 1.00 88.81 89 PHE A N 1
ATOM 723 C CA . PHE A 1 89 ? 7.118 0.788 -13.224 1.00 88.81 89 PHE A CA 1
ATOM 724 C C . PHE A 1 89 ? 6.656 2.169 -12.739 1.00 88.81 89 PHE A C 1
ATOM 726 O O . PHE A 1 89 ? 6.908 3.187 -13.383 1.00 88.81 89 PHE A O 1
ATOM 733 N N . TYR A 1 90 ? 6.012 2.214 -11.574 1.00 87.75 90 TYR A N 1
ATOM 734 C CA . TYR A 1 90 ? 5.442 3.441 -11.028 1.00 87.75 90 TYR A CA 1
ATOM 735 C C . TYR A 1 90 ? 6.505 4.381 -10.437 1.00 87.75 90 TYR A C 1
ATOM 737 O O . TYR A 1 90 ? 6.309 5.599 -10.420 1.00 87.75 90 TYR A O 1
ATOM 745 N N . SER A 1 91 ? 7.649 3.851 -9.990 1.00 83.44 91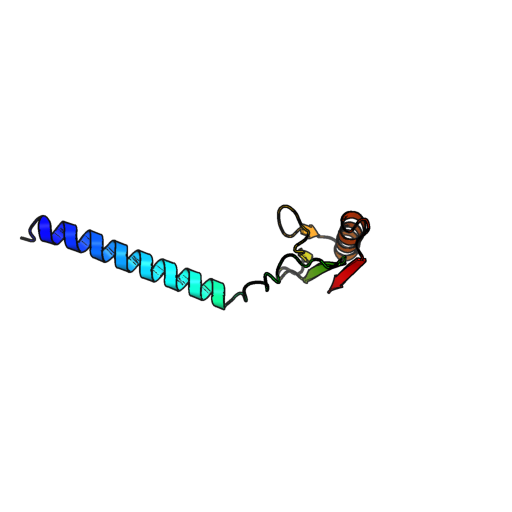 SER A N 1
ATOM 746 C CA . SER A 1 91 ? 8.744 4.669 -9.454 1.00 83.44 91 SER A CA 1
ATOM 747 C C . SER A 1 91 ? 9.372 5.602 -10.495 1.00 83.44 91 SER A C 1
ATOM 749 O O . SER A 1 91 ? 9.855 6.682 -10.148 1.00 83.44 91 SER A O 1
ATOM 751 N N . ARG A 1 92 ? 9.259 5.269 -11.789 1.00 79.62 92 ARG A N 1
ATOM 752 C CA . ARG A 1 92 ? 9.803 6.054 -12.909 1.00 79.62 92 ARG A CA 1
ATOM 753 C C . ARG A 1 92 ? 11.294 6.357 -12.699 1.00 79.62 92 ARG A C 1
ATOM 755 O O . ARG A 1 92 ? 12.106 5.444 -12.741 1.00 79.62 92 ARG A O 1
ATOM 762 N N . SER A 1 93 ? 11.638 7.627 -12.489 1.00 77.81 93 SER A N 1
ATOM 763 C CA . SER A 1 93 ? 12.996 8.137 -12.272 1.00 77.81 93 SER A CA 1
ATOM 764 C C . SER A 1 93 ? 13.425 8.165 -10.801 1.00 77.81 93 SER A C 1
ATOM 766 O O . SER A 1 93 ? 14.514 8.645 -10.506 1.00 77.81 93 SER A O 1
ATOM 768 N N . HIS A 1 94 ? 12.562 7.737 -9.879 1.00 80.81 94 HIS A N 1
ATOM 769 C CA . HIS A 1 94 ? 12.857 7.678 -8.451 1.00 80.81 94 HIS A CA 1
ATOM 770 C C . HIS A 1 94 ? 13.387 6.297 -8.082 1.00 80.81 94 HIS A C 1
ATOM 772 O O . HIS A 1 94 ? 12.923 5.286 -8.621 1.00 80.81 94 HIS A O 1
ATOM 778 N N . ASP A 1 95 ? 14.296 6.241 -7.115 1.00 83.12 95 ASP A N 1
ATOM 779 C CA . ASP A 1 95 ? 14.758 4.965 -6.579 1.00 83.12 95 ASP A CA 1
ATOM 780 C C . ASP A 1 95 ? 13.594 4.254 -5.881 1.00 83.12 95 ASP A C 1
ATOM 782 O O . ASP A 1 95 ? 12.913 4.830 -5.032 1.00 83.12 95 ASP A O 1
ATOM 786 N N . ALA A 1 96 ? 13.347 2.996 -6.243 1.00 86.75 96 ALA A N 1
ATOM 787 C CA . ALA A 1 96 ? 12.290 2.191 -5.643 1.00 86.75 96 ALA A CA 1
ATOM 788 C C . ALA A 1 96 ? 12.866 1.321 -4.521 1.00 86.75 96 ALA A C 1
ATOM 790 O O . ALA A 1 96 ? 13.635 0.395 -4.782 1.00 86.75 96 ALA A O 1
ATOM 791 N N . VAL A 1 97 ? 12.454 1.566 -3.278 1.00 89.88 97 VAL A N 1
ATOM 792 C CA . VAL A 1 97 ? 12.793 0.707 -2.136 1.00 89.88 97 VAL A CA 1
ATOM 793 C C . VAL A 1 97 ? 11.598 -0.175 -1.816 1.00 89.88 97 VAL A C 1
ATOM 795 O O . VAL A 1 97 ? 10.532 0.323 -1.463 1.00 89.88 97 VAL A O 1
ATOM 798 N N . ILE A 1 98 ? 11.782 -1.489 -1.914 1.00 90.50 98 ILE A N 1
ATOM 799 C CA . ILE A 1 98 ? 10.738 -2.479 -1.636 1.00 90.50 98 ILE A CA 1
ATOM 800 C C . ILE A 1 98 ? 11.055 -3.165 -0.307 1.00 90.50 98 ILE A C 1
ATOM 802 O O . ILE A 1 98 ? 12.131 -3.736 -0.141 1.00 90.50 98 ILE A O 1
ATOM 806 N N . ARG A 1 99 ? 10.112 -3.103 0.634 1.00 90.88 99 ARG A N 1
ATOM 807 C CA . ARG A 1 99 ? 10.156 -3.786 1.933 1.00 90.88 99 ARG A CA 1
ATOM 808 C C . ARG A 1 99 ? 9.153 -4.932 1.935 1.00 90.88 99 ARG A C 1
ATOM 810 O O . ARG A 1 99 ? 8.046 -4.757 1.429 1.00 90.88 99 ARG A O 1
ATOM 817 N N . VAL A 1 100 ? 9.539 -6.069 2.503 1.00 85.06 100 VAL A N 1
ATOM 818 C CA . VAL A 1 100 ? 8.731 -7.294 2.616 1.00 85.06 100 VAL A CA 1
ATOM 819 C C . VAL A 1 100 ? 8.700 -7.730 4.071 1.00 85.06 100 VAL A C 1
ATOM 821 O O . VAL A 1 100 ? 9.764 -7.606 4.718 1.00 85.06 100 VAL A O 1
#

Secondary structure (DSSP, 8-state):
---HHHHHHHHHHHHHHHHHHHHHHHHHHHHHS----------SSEEEEEEEE-TTSSEEEEEETT-SSS-EEEESTTHHHHHHHHHHHHHTTSEEEEE-

Foldseek 3Di:
DQDPVNVVVVVVVVVVVVVVVVVVVVVVVCVVDPPPPPPDPPPALEWEWEWAQDPVNFATWIDTPLDPPGTDTAGDPCRVVVSVVCQVVSSVRGHYHYHD

Radius of gyration: 22.55 Å; chains: 1; bounding box: 59×40×47 Å

Sequence (100 aa):
MKTLAQRRRNVVNLTKRARRVLKASINLVQQRWPKSNRLKHSTTSVHVYELRPRADKRGFDLISDALPYSPLWYRGPNAISDAIGYAKFYSRSHDAVIRV